Protein AF-A0A7S2YTK6-F1 (afdb_monomer_lite)

Secondary structure (DSSP, 8-state):
-PPPSBSTT-TT--HHHHTT-EEEE----STT--SB-HHIIIII-SEEEES-HHHHHHHSTTTTS-TTSPPEEHHHHHH-GGGS--STT----EEEE----HHHHHHHHHHHHHT-

InterPro domains:
  IPR003462 Ornithine cyclodeaminase/mu-crystallin [PF02423] (22-115)
  IPR036291 NAD(P)-binding domain superfamily [SSF51735] (21-114)

Sequence (116 aa):
AREPILGTTVAGIPKEDIQTRLITCIGADAPGKQELHESLVLEHANLLVADSLEQTRHRGEFQKVPTTNRIVPLGQSIEDTSLHRSGMNDQRLIIVDSSGVSLQDCAIAQMVLDSL

Radius of gyration: 15.43 Å; chains: 1; bounding box: 38×33×42 Å

Structure (mmCIF, N/CA/C/O backbone):
data_AF-A0A7S2YTK6-F1
#
_entry.id   AF-A0A7S2YTK6-F1
#
loop_
_atom_site.group_PDB
_atom_site.id
_atom_site.type_symbol
_atom_site.label_atom_id
_atom_site.label_alt_id
_atom_site.label_comp_id
_atom_site.label_asym_id
_atom_site.label_entity_id
_atom_site.label_seq_id
_atom_site.pdbx_PDB_ins_code
_atom_site.Cartn_x
_atom_site.Cartn_y
_atom_site.Cartn_z
_atom_site.occupancy
_atom_site.B_iso_or_equiv
_atom_site.auth_seq_id
_atom_site.auth_comp_id
_atom_site.auth_asym_id
_atom_site.auth_atom_id
_atom_site.pdbx_PDB_model_num
ATOM 1 N N . ALA A 1 1 ? 3.630 19.100 -13.458 1.00 54.06 1 ALA A N 1
ATOM 2 C CA . ALA A 1 1 ? 3.684 18.114 -12.361 1.00 54.06 1 ALA A CA 1
ATOM 3 C C . ALA A 1 1 ? 4.980 18.338 -11.591 1.00 54.06 1 ALA A C 1
ATOM 5 O O . ALA A 1 1 ? 5.909 18.878 -12.180 1.00 54.06 1 ALA A O 1
ATOM 6 N N . ARG A 1 2 ? 5.037 18.020 -10.292 1.00 59.84 2 ARG A N 1
ATOM 7 C CA . ARG A 1 2 ? 6.335 17.922 -9.604 1.00 59.84 2 ARG A CA 1
ATOM 8 C C . ARG A 1 2 ? 7.031 16.670 -10.144 1.00 59.84 2 ARG A C 1
ATOM 10 O O . ARG A 1 2 ? 6.348 15.674 -10.362 1.00 59.84 2 ARG A O 1
ATOM 17 N N . GLU A 1 3 ? 8.326 16.762 -10.421 1.00 64.69 3 GLU A N 1
ATOM 18 C CA . GLU A 1 3 ? 9.124 15.600 -10.822 1.00 64.69 3 GLU A CA 1
ATOM 19 C C . GLU A 1 3 ? 9.136 14.563 -9.685 1.00 64.69 3 GLU A C 1
ATOM 21 O O . GLU A 1 3 ? 9.139 14.972 -8.514 1.00 64.69 3 GLU A O 1
ATOM 26 N N . PRO A 1 4 ? 9.147 13.252 -9.993 1.00 67.69 4 PRO A N 1
ATOM 27 C CA . PRO A 1 4 ? 9.294 12.213 -8.984 1.00 67.69 4 PRO A CA 1
ATOM 28 C C . PRO A 1 4 ? 10.542 12.441 -8.128 1.00 67.69 4 PRO A C 1
ATOM 30 O O . PRO A 1 4 ? 11.624 12.739 -8.637 1.00 67.69 4 PRO A O 1
ATOM 33 N N . ILE A 1 5 ? 10.387 12.294 -6.816 1.00 71.50 5 ILE A N 1
ATOM 34 C CA . ILE A 1 5 ? 11.459 12.500 -5.837 1.00 71.50 5 ILE A CA 1
ATOM 35 C C . ILE A 1 5 ? 12.284 11.222 -5.682 1.00 71.50 5 ILE A C 1
ATOM 37 O O . ILE A 1 5 ? 13.467 11.314 -5.380 1.00 71.50 5 ILE A O 1
ATOM 41 N N . LEU A 1 6 ? 11.684 10.044 -5.899 1.00 70.56 6 LEU A N 1
ATOM 42 C CA . LEU A 1 6 ? 12.336 8.732 -5.830 1.00 70.56 6 LEU A CA 1
ATOM 43 C C . LEU A 1 6 ? 12.273 7.998 -7.192 1.00 70.56 6 LEU A C 1
ATOM 45 O O . LEU A 1 6 ? 11.394 8.258 -7.993 1.00 70.56 6 LEU A O 1
ATOM 49 N N . GLY A 1 7 ? 13.196 7.082 -7.490 1.00 63.81 7 GLY A N 1
ATOM 50 C CA . GLY A 1 7 ? 13.528 6.564 -8.823 1.00 63.81 7 GLY A CA 1
ATOM 51 C C . GLY A 1 7 ? 14.825 5.748 -8.815 1.00 63.81 7 GLY A C 1
ATOM 52 O O . GLY A 1 7 ? 15.519 5.705 -7.802 1.00 63.81 7 GLY A O 1
ATOM 53 N N . THR A 1 8 ? 15.163 5.080 -9.924 1.00 52.22 8 THR A N 1
ATOM 54 C CA . THR A 1 8 ? 16.262 4.082 -9.991 1.00 52.22 8 THR A CA 1
ATOM 55 C C . THR A 1 8 ? 17.665 4.642 -9.757 1.00 52.22 8 THR A C 1
ATOM 57 O O . THR A 1 8 ? 18.596 3.879 -9.517 1.00 52.22 8 THR A O 1
ATOM 60 N N . THR A 1 9 ? 17.818 5.961 -9.844 1.00 50.97 9 THR A N 1
ATOM 61 C CA . THR A 1 9 ? 19.077 6.695 -9.649 1.00 50.97 9 THR A CA 1
ATOM 62 C C . THR A 1 9 ? 18.848 8.027 -8.941 1.00 50.97 9 THR A C 1
ATOM 64 O O . THR A 1 9 ? 19.568 8.991 -9.198 1.00 50.97 9 THR A O 1
ATOM 67 N N . VAL A 1 10 ? 17.831 8.146 -8.082 1.00 50.34 10 VAL A N 1
ATOM 68 C CA . VAL A 1 10 ? 17.662 9.399 -7.325 1.00 50.34 10 VAL A CA 1
ATOM 69 C C . VAL A 1 10 ? 18.923 9.658 -6.554 1.00 50.34 10 VAL A C 1
ATOM 71 O O . VAL A 1 10 ? 19.415 8.755 -5.880 1.00 50.34 10 VAL A O 1
ATOM 74 N N . ALA A 1 11 ? 19.406 10.890 -6.684 1.00 46.50 11 ALA A N 1
ATOM 75 C CA . ALA A 1 11 ? 20.507 11.480 -5.951 1.00 46.50 11 ALA A CA 1
ATOM 76 C C . ALA A 1 11 ? 20.734 10.814 -4.576 1.00 46.50 11 ALA A C 1
ATOM 78 O O . ALA A 1 11 ? 20.170 11.232 -3.569 1.00 46.50 11 ALA A O 1
ATOM 79 N N . GLY A 1 12 ? 21.564 9.764 -4.554 1.00 49.28 12 GLY A N 1
ATOM 80 C CA . GLY A 1 12 ? 22.128 9.179 -3.340 1.00 49.28 12 GLY A CA 1
ATOM 81 C C . GLY A 1 12 ? 21.658 7.794 -2.878 1.00 49.28 12 GLY A C 1
ATOM 82 O O . GLY A 1 12 ? 22.263 7.321 -1.923 1.00 49.28 12 GLY A O 1
ATOM 83 N N . ILE A 1 13 ? 20.668 7.117 -3.485 1.00 53.91 13 ILE A N 1
ATOM 84 C CA . ILE A 1 13 ? 20.292 5.750 -3.045 1.00 53.91 13 ILE A CA 1
ATOM 85 C C . ILE A 1 13 ? 20.588 4.717 -4.150 1.00 53.91 13 ILE A C 1
ATOM 87 O O . ILE A 1 13 ? 19.871 4.674 -5.152 1.00 53.91 13 ILE A O 1
ATOM 91 N N . PRO A 1 14 ? 21.630 3.881 -3.984 1.00 57.66 14 PRO A N 1
ATOM 92 C CA . PRO A 1 14 ? 21.932 2.752 -4.860 1.00 57.66 14 PRO A CA 1
ATOM 93 C C . PRO A 1 14 ? 20.729 1.822 -5.088 1.00 57.66 14 PRO A C 1
ATOM 95 O O . PRO A 1 14 ? 19.918 1.594 -4.194 1.00 57.66 14 PRO A O 1
ATOM 98 N N . LYS A 1 15 ? 20.632 1.212 -6.276 1.00 56.97 15 LYS A N 1
ATOM 99 C CA . LYS A 1 15 ? 19.575 0.238 -6.625 1.00 56.97 15 LYS A CA 1
ATOM 100 C C . LYS A 1 15 ? 19.494 -0.935 -5.634 1.00 56.97 15 LYS A C 1
ATOM 102 O O . LYS A 1 15 ? 18.404 -1.396 -5.305 1.00 56.97 15 LYS A O 1
ATOM 107 N N . GLU A 1 16 ? 20.651 -1.382 -5.163 1.00 61.09 16 GLU A N 1
ATOM 108 C CA . GLU A 1 16 ? 20.834 -2.406 -4.128 1.00 61.09 16 GLU A CA 1
ATOM 109 C C . GLU A 1 16 ? 20.306 -1.984 -2.748 1.00 61.09 16 GLU A C 1
ATOM 111 O O . GLU A 1 16 ? 19.808 -2.828 -2.013 1.00 61.09 16 GLU A O 1
ATOM 116 N N . ASP A 1 17 ? 20.288 -0.682 -2.445 1.00 64.31 17 ASP A N 1
ATOM 117 C CA . ASP A 1 17 ? 19.763 -0.141 -1.186 1.00 64.31 17 ASP A CA 1
ATOM 118 C C . ASP A 1 17 ? 18.238 0.050 -1.197 1.00 64.31 17 ASP A C 1
ATOM 120 O O . ASP A 1 17 ? 17.627 0.203 -0.137 1.00 64.31 17 ASP A O 1
ATOM 124 N N . ILE A 1 18 ? 17.603 0.083 -2.375 1.00 68.12 18 ILE A N 1
ATOM 125 C CA . ILE A 1 18 ? 16.136 0.175 -2.511 1.00 68.12 18 ILE A CA 1
ATOM 126 C C . ILE A 1 18 ? 15.490 -1.203 -2.332 1.00 68.12 18 ILE A C 1
ATOM 128 O O . ILE A 1 18 ? 14.394 -1.317 -1.775 1.00 68.12 18 ILE A O 1
ATOM 132 N N . GLN A 1 19 ? 16.168 -2.259 -2.778 1.00 67.31 19 GLN A N 1
ATOM 133 C CA . GLN A 1 19 ? 15.753 -3.631 -2.501 1.00 67.31 19 GLN A CA 1
ATOM 134 C C . GLN A 1 19 ? 15.819 -3.862 -0.982 1.00 67.31 19 GLN A C 1
ATOM 136 O O . GLN A 1 19 ? 16.710 -3.334 -0.330 1.00 67.31 19 GLN A O 1
ATOM 141 N N . THR A 1 20 ? 14.844 -4.585 -0.412 1.00 78.50 20 THR A N 1
ATOM 142 C CA . THR A 1 20 ? 14.503 -4.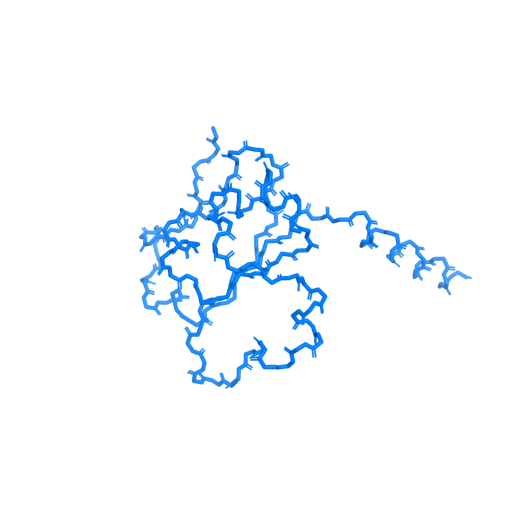705 1.037 1.00 78.50 20 THR A CA 1
ATOM 143 C C . THR A 1 20 ? 13.609 -3.631 1.657 1.00 78.50 20 THR A C 1
ATOM 145 O O . THR A 1 20 ? 13.172 -3.809 2.797 1.00 78.50 20 THR A O 1
ATOM 148 N N . ARG A 1 21 ? 13.284 -2.532 0.968 1.00 86.00 21 ARG A N 1
ATOM 149 C CA . ARG A 1 21 ? 12.564 -1.423 1.619 1.00 86.00 21 ARG A CA 1
ATOM 150 C C . ARG A 1 21 ? 11.045 -1.562 1.606 1.00 86.00 21 ARG A C 1
ATOM 152 O O . ARG A 1 21 ? 10.447 -2.217 0.754 1.00 86.00 21 ARG A O 1
ATOM 159 N N . LEU A 1 22 ? 10.432 -0.909 2.588 1.00 91.81 22 LEU A N 1
ATOM 160 C CA . LEU A 1 22 ? 9.031 -0.507 2.571 1.00 91.81 22 LEU A CA 1
ATOM 161 C C . LEU A 1 22 ? 9.000 0.992 2.267 1.00 91.81 22 LEU A C 1
ATOM 163 O O . LEU A 1 22 ? 9.619 1.770 2.992 1.00 91.81 22 LEU A O 1
ATOM 167 N N . ILE A 1 23 ? 8.310 1.380 1.202 1.00 92.19 23 ILE A N 1
ATOM 168 C CA . ILE A 1 23 ? 8.099 2.780 0.836 1.00 92.19 23 ILE A CA 1
ATOM 169 C C . ILE A 1 23 ? 6.612 3.069 0.988 1.00 92.19 23 ILE A C 1
ATOM 171 O O . ILE A 1 23 ? 5.798 2.427 0.330 1.00 92.19 23 ILE A O 1
ATOM 175 N N . THR A 1 24 ? 6.270 4.028 1.845 1.00 94.31 24 THR A N 1
ATOM 176 C CA . THR A 1 24 ? 4.897 4.515 1.994 1.00 94.31 24 THR A CA 1
ATOM 177 C C . THR A 1 24 ? 4.776 5.872 1.318 1.00 94.31 24 THR A C 1
ATOM 179 O O . THR A 1 24 ? 5.395 6.841 1.758 1.00 94.31 24 THR A O 1
ATOM 182 N N . CYS A 1 25 ? 3.988 5.921 0.254 1.00 93.56 25 CYS A N 1
ATOM 183 C CA . CYS A 1 25 ? 3.644 7.118 -0.497 1.00 93.56 25 CYS A CA 1
ATOM 184 C C . CYS A 1 25 ? 2.386 7.740 0.107 1.00 93.56 25 CYS A C 1
ATOM 186 O O . CYS A 1 25 ? 1.401 7.046 0.359 1.00 93.56 25 CYS A O 1
ATOM 188 N N . ILE A 1 26 ? 2.448 9.041 0.371 1.00 91.31 26 ILE A N 1
ATOM 189 C CA . ILE A 1 26 ? 1.397 9.806 1.067 1.00 91.31 26 ILE A CA 1
ATOM 190 C C . ILE A 1 26 ? 0.973 11.016 0.227 1.00 91.31 26 ILE A C 1
ATOM 192 O O . ILE A 1 26 ? -0.128 11.539 0.377 1.00 91.31 26 ILE A O 1
ATOM 196 N N . GLY A 1 27 ? 1.856 11.511 -0.644 1.00 84.19 27 GLY A N 1
ATOM 197 C CA . GLY A 1 27 ? 1.678 12.793 -1.315 1.00 84.19 27 GLY A CA 1
ATOM 198 C C . GLY A 1 27 ? 0.935 12.734 -2.648 1.00 84.19 27 GLY A C 1
ATOM 199 O O . GLY A 1 27 ? 0.613 13.801 -3.184 1.00 84.19 27 GLY A O 1
ATOM 200 N N . ALA A 1 28 ? 0.688 11.550 -3.212 1.00 82.00 28 ALA A N 1
ATOM 201 C CA . ALA A 1 28 ? -0.022 11.393 -4.481 1.00 82.00 28 ALA A CA 1
ATOM 202 C C . ALA A 1 28 ? -1.546 11.522 -4.278 1.00 82.00 28 ALA A C 1
ATOM 204 O O . ALA A 1 28 ? -2.217 10.610 -3.807 1.00 82.00 28 ALA A O 1
ATOM 205 N N . ASP A 1 29 ? -2.090 12.692 -4.620 1.00 81.06 29 ASP A N 1
ATOM 206 C CA . ASP A 1 29 ? -3.486 13.081 -4.359 1.00 81.06 29 ASP A CA 1
ATOM 207 C C . ASP A 1 29 ? -4.222 13.617 -5.604 1.00 81.06 29 ASP A C 1
ATOM 209 O O . ASP A 1 29 ? -5.399 13.987 -5.535 1.00 81.06 29 ASP A O 1
ATOM 213 N N . ALA A 1 30 ? -3.544 13.680 -6.751 1.00 84.62 30 ALA A N 1
ATOM 214 C CA . ALA A 1 30 ? -4.047 14.304 -7.968 1.00 84.62 30 ALA A CA 1
ATOM 215 C C . ALA A 1 30 ? -3.572 13.551 -9.222 1.00 84.62 30 ALA A C 1
ATOM 217 O O . ALA A 1 30 ? -2.425 13.101 -9.264 1.00 84.62 30 ALA A O 1
ATOM 218 N N . PRO A 1 31 ? -4.401 13.471 -10.282 1.00 88.06 31 PRO A N 1
ATOM 219 C CA . PRO A 1 31 ? -4.008 12.828 -11.531 1.00 88.06 31 PRO A CA 1
ATOM 220 C C . PRO A 1 31 ? -2.681 13.370 -12.074 1.00 88.06 31 PRO A C 1
ATOM 222 O O . PRO A 1 31 ? -2.487 14.582 -12.203 1.00 88.06 31 PRO A O 1
ATOM 225 N N . GLY A 1 32 ? -1.759 12.466 -12.398 1.00 85.81 32 GLY A N 1
ATOM 226 C CA . GLY A 1 32 ? -0.438 12.804 -12.932 1.00 85.81 32 GLY A CA 1
ATOM 227 C C . GLY A 1 32 ? 0.581 13.300 -11.899 1.00 85.81 32 GLY A C 1
ATOM 228 O O . GLY A 1 32 ? 1.715 13.592 -12.279 1.00 85.81 32 GLY A O 1
ATOM 229 N N . LYS A 1 33 ? 0.224 13.397 -10.612 1.00 87.38 33 LYS A N 1
ATOM 230 C CA . LYS A 1 33 ? 1.166 13.697 -9.524 1.00 87.38 33 LYS A CA 1
ATOM 231 C C . LYS A 1 33 ? 1.693 12.387 -8.936 1.00 87.38 33 LYS A C 1
ATOM 233 O O . LYS A 1 33 ? 0.903 11.566 -8.493 1.00 87.38 33 LYS A O 1
ATOM 238 N N . GLN A 1 34 ? 3.012 12.211 -8.958 1.00 88.25 34 GLN A N 1
ATOM 239 C CA . GLN A 1 34 ? 3.705 11.016 -8.467 1.00 88.25 34 GLN A CA 1
ATOM 240 C C . GLN A 1 34 ? 4.961 11.429 -7.693 1.00 88.25 34 GLN A C 1
ATOM 242 O O . GLN A 1 34 ? 5.638 12.389 -8.063 1.00 88.25 34 GLN A O 1
ATOM 247 N N . GLU A 1 35 ? 5.244 10.727 -6.606 1.00 88.50 35 GLU A N 1
ATOM 248 C CA . GLU A 1 35 ? 6.444 10.822 -5.773 1.00 88.50 35 GLU A CA 1
ATOM 249 C C . GLU A 1 35 ? 7.521 9.835 -6.246 1.00 88.50 35 GLU A C 1
ATOM 251 O O . GLU A 1 35 ? 8.715 10.135 -6.145 1.00 88.50 35 GLU A O 1
ATOM 256 N N . LEU A 1 36 ? 7.114 8.682 -6.785 1.00 88.62 36 LEU A N 1
ATOM 257 C CA . LEU A 1 36 ? 7.986 7.630 -7.295 1.00 88.62 36 LEU A CA 1
ATOM 258 C C . LEU A 1 36 ? 8.054 7.628 -8.823 1.00 88.62 36 LEU A C 1
ATOM 260 O O . LEU A 1 36 ? 7.070 7.818 -9.535 1.00 88.62 36 LEU A O 1
ATOM 264 N N . HIS A 1 37 ? 9.243 7.344 -9.338 1.00 87.75 37 HIS A N 1
ATOM 265 C CA . HIS A 1 37 ? 9.460 7.075 -10.745 1.00 87.75 37 HIS A CA 1
ATOM 266 C C . HIS A 1 37 ? 8.765 5.768 -11.121 1.00 87.75 37 HIS A C 1
ATOM 268 O O . HIS A 1 37 ? 8.851 4.772 -10.399 1.00 87.75 37 HIS A O 1
ATOM 274 N N . GLU A 1 38 ? 8.140 5.750 -12.293 1.00 86.88 38 GLU A N 1
ATOM 275 C CA . GLU A 1 38 ? 7.301 4.639 -12.746 1.00 86.88 38 GLU A CA 1
ATOM 276 C C . GLU A 1 38 ? 8.030 3.296 -12.747 1.00 86.88 38 GLU A C 1
ATOM 278 O O . GLU A 1 38 ? 7.452 2.294 -12.340 1.00 86.88 38 GLU A O 1
ATOM 283 N N . SER A 1 39 ? 9.312 3.263 -13.124 1.00 86.06 39 SER A N 1
ATOM 284 C CA . SER A 1 39 ? 10.096 2.019 -13.132 1.00 86.06 39 SER A CA 1
ATOM 285 C C . SER A 1 39 ? 10.225 1.371 -11.748 1.00 86.06 39 SER A C 1
ATOM 287 O O . SER A 1 39 ? 10.269 0.147 -11.654 1.00 86.06 39 SER A O 1
ATOM 289 N N . LEU A 1 40 ? 10.213 2.143 -10.651 1.00 86.81 40 L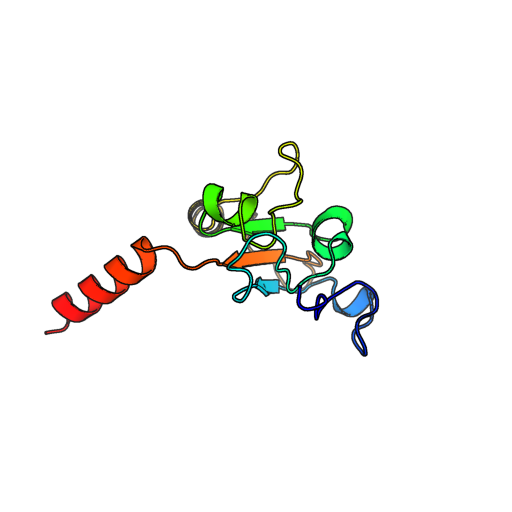EU A N 1
ATOM 290 C CA . LEU A 1 40 ? 10.195 1.551 -9.308 1.00 86.81 40 LEU A CA 1
ATOM 291 C C . LEU A 1 40 ? 8.909 0.760 -9.070 1.00 86.81 40 LEU A C 1
ATOM 293 O O . LEU A 1 40 ? 8.957 -0.346 -8.537 1.00 86.81 40 LEU A O 1
ATOM 297 N N . VAL A 1 41 ? 7.776 1.315 -9.492 1.00 90.88 41 VAL A N 1
ATOM 298 C CA . VAL A 1 41 ? 6.450 0.723 -9.298 1.00 90.88 41 VAL A CA 1
ATOM 299 C C . VAL A 1 41 ? 6.207 -0.430 -10.273 1.00 90.88 41 VAL A C 1
ATOM 301 O O . VAL A 1 41 ? 5.693 -1.473 -9.880 1.00 90.88 41 VAL A O 1
ATOM 304 N N . LEU A 1 42 ? 6.572 -0.250 -11.543 1.00 90.69 42 LEU A N 1
ATOM 305 C CA . LEU A 1 42 ? 6.232 -1.168 -12.630 1.00 90.69 42 LEU A CA 1
ATOM 306 C C . LEU A 1 42 ? 7.235 -2.314 -12.798 1.00 90.69 42 LEU A C 1
ATOM 308 O O . LEU A 1 42 ? 6.833 -3.402 -13.205 1.00 90.69 42 LEU A O 1
ATOM 312 N N . GLU A 1 43 ? 8.517 -2.087 -12.501 1.00 88.12 43 GLU A N 1
ATOM 313 C CA . GLU A 1 43 ? 9.591 -3.041 -12.819 1.00 88.12 43 GLU A CA 1
ATOM 314 C C . GLU A 1 43 ? 10.294 -3.616 -11.585 1.00 88.12 43 GLU A C 1
ATOM 316 O O . GLU A 1 43 ? 10.924 -4.672 -11.672 1.00 88.12 43 GLU A O 1
ATOM 321 N N . HIS A 1 44 ? 10.242 -2.930 -10.439 1.00 87.75 44 HIS A N 1
ATOM 322 C CA . HIS A 1 44 ? 11.050 -3.296 -9.269 1.00 87.75 44 HIS A CA 1
ATOM 323 C C . HIS A 1 44 ? 10.239 -3.686 -8.037 1.00 87.75 44 HIS A C 1
ATOM 325 O O . HIS A 1 44 ? 10.735 -4.455 -7.213 1.00 87.75 44 HIS A O 1
ATOM 331 N N . ALA A 1 45 ? 9.017 -3.180 -7.893 1.00 91.88 45 ALA A N 1
ATOM 332 C CA . ALA A 1 45 ? 8.177 -3.503 -6.755 1.00 91.88 45 ALA A CA 1
ATOM 333 C C . ALA A 1 45 ? 7.774 -4.981 -6.762 1.00 91.88 45 ALA A C 1
ATOM 335 O O . ALA A 1 45 ? 7.286 -5.516 -7.757 1.00 91.88 45 ALA A O 1
ATOM 336 N N . ASN A 1 46 ? 7.943 -5.638 -5.619 1.00 94.06 46 ASN A N 1
ATOM 337 C CA . ASN A 1 46 ? 7.511 -7.020 -5.427 1.00 94.06 46 ASN A CA 1
ATOM 338 C C . ASN A 1 46 ? 6.079 -7.100 -4.895 1.00 94.06 46 ASN A C 1
ATOM 340 O O . ASN A 1 46 ? 5.404 -8.108 -5.094 1.00 94.06 46 ASN A O 1
ATOM 344 N N . LEU A 1 47 ? 5.629 -6.060 -4.192 1.00 95.50 47 LEU A N 1
ATOM 345 C CA . LEU A 1 47 ? 4.287 -5.968 -3.640 1.00 95.50 47 LEU A CA 1
ATOM 346 C C . LEU A 1 47 ? 3.809 -4.517 -3.696 1.00 95.50 47 LEU A C 1
ATOM 348 O O . LEU A 1 47 ? 4.486 -3.616 -3.201 1.00 95.50 47 LEU A O 1
ATOM 352 N N . LEU A 1 48 ? 2.630 -4.329 -4.283 1.00 97.56 48 LEU A N 1
ATOM 353 C CA . LEU A 1 48 ? 1.915 -3.059 -4.340 1.00 97.56 48 LEU A CA 1
ATOM 354 C C . LEU A 1 48 ? 0.700 -3.148 -3.421 1.00 97.56 48 LEU A C 1
ATOM 356 O O . LEU A 1 48 ? -0.117 -4.062 -3.577 1.00 97.56 48 LEU A O 1
ATOM 360 N N . VAL A 1 49 ? 0.576 -2.216 -2.481 1.00 97.62 49 VAL A N 1
ATOM 361 C CA . VAL A 1 49 ? -0.537 -2.154 -1.526 1.00 97.62 49 VAL A CA 1
ATOM 362 C C . VAL A 1 49 ? -1.189 -0.783 -1.594 1.00 97.62 49 VAL A C 1
ATOM 364 O O . VAL A 1 49 ? -0.474 0.209 -1.612 1.00 97.62 49 VAL A O 1
ATOM 367 N N . ALA A 1 50 ? -2.518 -0.708 -1.614 1.00 97.06 50 ALA A N 1
ATOM 368 C CA . ALA A 1 50 ? -3.231 0.569 -1.584 1.00 97.06 50 ALA A CA 1
ATOM 369 C C . ALA A 1 50 ? -4.381 0.569 -0.575 1.00 97.06 50 ALA A C 1
ATOM 371 O O . ALA A 1 50 ? -5.053 -0.451 -0.395 1.00 97.06 50 ALA A O 1
ATOM 372 N N . ASP A 1 51 ? -4.640 1.715 0.052 1.00 95.06 51 ASP A N 1
ATOM 373 C CA . ASP A 1 51 ? -5.811 1.912 0.917 1.00 95.06 51 ASP A CA 1
ATOM 374 C C . ASP A 1 51 ? -7.130 1.960 0.121 1.00 95.06 51 ASP A C 1
ATOM 376 O O . ASP A 1 51 ? -8.138 1.413 0.570 1.00 95.06 51 ASP A O 1
ATOM 380 N N . SER A 1 52 ? -7.111 2.518 -1.093 1.00 94.31 52 SER A N 1
ATOM 381 C CA . SER A 1 52 ? -8.233 2.525 -2.035 1.00 94.31 52 SER A CA 1
ATOM 382 C C . SER A 1 52 ? -7.792 2.179 -3.456 1.00 94.31 52 SER A C 1
ATOM 384 O O . SER A 1 52 ? -7.076 2.935 -4.111 1.00 94.31 52 SER A O 1
ATOM 386 N N . LEU A 1 53 ? -8.287 1.048 -3.977 1.00 94.75 53 LEU A N 1
ATOM 387 C CA . LEU A 1 53 ? -8.006 0.601 -5.349 1.00 94.75 53 LEU A CA 1
ATOM 388 C C . LEU A 1 53 ? -8.557 1.548 -6.422 1.00 94.75 53 LEU A C 1
ATOM 390 O O . LEU A 1 53 ? -8.010 1.621 -7.522 1.00 94.75 53 LEU A O 1
ATOM 394 N N . GLU A 1 54 ? -9.662 2.226 -6.128 1.00 93.06 54 GLU A N 1
ATOM 395 C CA . GLU A 1 54 ? -10.251 3.203 -7.038 1.00 93.06 54 GLU A CA 1
ATOM 396 C C . GLU A 1 54 ? -9.393 4.471 -7.063 1.00 93.06 54 GLU A C 1
ATOM 398 O O . GLU A 1 54 ? -8.935 4.891 -8.126 1.00 93.06 54 GLU A O 1
ATOM 403 N N . GLN A 1 55 ? -9.096 5.052 -5.897 1.00 92.94 55 GLN A N 1
ATOM 404 C CA . GLN A 1 55 ? -8.344 6.306 -5.830 1.00 92.94 55 GLN A CA 1
ATOM 405 C C . GLN A 1 55 ? -6.913 6.146 -6.339 1.00 92.94 55 GLN A C 1
ATOM 407 O O . GLN A 1 55 ? -6.482 6.969 -7.149 1.00 92.94 55 GLN A O 1
ATOM 412 N N . THR A 1 56 ? -6.217 5.069 -5.958 1.00 95.00 56 THR A N 1
ATOM 413 C CA . THR A 1 56 ? -4.840 4.825 -6.411 1.00 95.00 56 THR A CA 1
ATOM 414 C C . THR A 1 56 ? -4.742 4.767 -7.938 1.00 95.00 56 THR A C 1
ATOM 416 O O . THR A 1 56 ? -3.844 5.360 -8.529 1.00 95.00 56 THR A O 1
ATOM 419 N N . ARG A 1 57 ? -5.733 4.158 -8.609 1.00 94.56 57 ARG A N 1
ATOM 420 C CA . ARG A 1 57 ? -5.781 4.059 -10.076 1.00 94.56 57 ARG A CA 1
ATOM 421 C C . ARG A 1 57 ? -6.145 5.367 -10.772 1.00 94.56 57 ARG A C 1
ATOM 423 O O . ARG A 1 57 ? -5.817 5.536 -11.942 1.00 94.56 57 ARG A O 1
ATOM 430 N N . HIS A 1 58 ? -6.830 6.277 -10.088 1.00 92.31 58 HIS A N 1
ATOM 431 C CA . HIS A 1 58 ? -7.239 7.554 -10.672 1.00 92.31 58 HIS A CA 1
ATOM 432 C C . HIS A 1 58 ? -6.256 8.694 -10.405 1.00 92.31 58 HIS A C 1
ATOM 434 O O . HIS A 1 58 ? -6.127 9.584 -11.247 1.00 92.31 58 HIS A O 1
ATOM 440 N N . ARG A 1 59 ? -5.631 8.720 -9.225 1.00 90.44 59 ARG A N 1
ATOM 441 C CA . ARG A 1 59 ? -4.873 9.886 -8.743 1.00 90.44 59 ARG A CA 1
ATOM 442 C C . ARG A 1 59 ? -3.738 9.576 -7.760 1.00 90.44 59 ARG A C 1
ATOM 444 O O . ARG A 1 59 ? -3.145 10.522 -7.252 1.00 90.44 59 ARG A O 1
ATOM 451 N N . GLY A 1 60 ? -3.498 8.303 -7.451 1.00 92.44 60 GLY A N 1
ATOM 452 C CA . GLY A 1 60 ? -2.418 7.884 -6.559 1.00 92.44 60 GLY A CA 1
ATOM 453 C C . GLY A 1 60 ? -1.207 7.378 -7.333 1.00 92.44 60 GLY A C 1
ATOM 454 O O . GLY A 1 60 ? -1.072 7.598 -8.543 1.00 92.44 60 GLY A O 1
ATOM 455 N N . GLU A 1 61 ? -0.332 6.656 -6.645 1.00 94.31 61 GLU A N 1
ATOM 456 C CA . GLU A 1 61 ? 0.903 6.165 -7.249 1.00 94.31 61 GLU A CA 1
ATOM 457 C C . GLU A 1 61 ? 0.726 5.054 -8.263 1.00 94.31 61 GLU A C 1
ATOM 459 O O . GLU A 1 61 ? 1.557 4.878 -9.159 1.00 94.31 61 GLU A O 1
ATOM 464 N N . PHE A 1 62 ? -0.375 4.316 -8.170 1.00 95.25 62 PHE A N 1
ATOM 465 C CA . PHE A 1 62 ? -0.636 3.207 -9.076 1.00 95.25 62 PHE A CA 1
ATOM 466 C C . PHE A 1 62 ? -1.520 3.595 -10.261 1.00 95.25 62 PHE A C 1
ATOM 468 O O . PHE A 1 62 ? -2.002 2.723 -10.982 1.00 95.25 62 PHE A O 1
ATOM 475 N N . GLN A 1 63 ? -1.678 4.892 -10.538 1.00 93.62 63 GLN A N 1
ATOM 476 C CA . GLN A 1 63 ? -2.487 5.393 -11.656 1.00 93.62 63 GLN A CA 1
ATOM 477 C C . GLN A 1 63 ? -1.996 4.939 -13.044 1.00 93.62 63 GLN A C 1
ATOM 479 O O . GLN A 1 63 ? -2.756 4.952 -14.008 1.00 93.62 63 GLN A O 1
ATOM 484 N N . LYS A 1 64 ? -0.727 4.519 -13.153 1.00 93.25 64 LYS A N 1
ATOM 485 C CA . LYS A 1 64 ? -0.125 3.957 -14.379 1.00 93.25 64 LYS A CA 1
ATOM 486 C C . LYS A 1 64 ? 0.063 2.439 -14.326 1.00 93.25 64 LYS A C 1
ATOM 488 O O . LYS A 1 64 ? 0.535 1.851 -15.296 1.00 93.25 64 LYS A O 1
ATOM 493 N N . VAL A 1 65 ? -0.293 1.794 -13.215 1.00 95.12 65 VAL A N 1
ATOM 494 C CA . VAL A 1 65 ? -0.172 0.341 -13.067 1.00 95.12 65 VAL A CA 1
ATOM 495 C C . VAL A 1 65 ? -1.237 -0.335 -13.937 1.00 95.12 65 VAL A C 1
ATOM 497 O O . VAL A 1 65 ? -2.429 -0.062 -13.762 1.00 95.12 65 VAL A O 1
ATOM 500 N N . PRO A 1 66 ? -0.848 -1.228 -14.867 1.00 94.06 66 PRO A N 1
ATOM 501 C CA . PRO A 1 66 ? -1.799 -1.951 -15.701 1.00 94.06 66 PRO A CA 1
ATOM 502 C C . PRO A 1 66 ? -2.812 -2.729 -14.859 1.00 94.06 66 PRO A C 1
ATOM 504 O O . PRO A 1 66 ? -2.475 -3.282 -13.815 1.00 94.06 66 PRO A O 1
ATOM 507 N N . THR A 1 67 ? -4.047 -2.862 -15.339 1.00 90.56 67 THR A N 1
ATOM 508 C CA . THR A 1 67 ? -5.094 -3.635 -14.644 1.00 90.56 67 THR A CA 1
ATOM 509 C C . THR A 1 67 ? -4.762 -5.122 -14.507 1.00 90.56 67 THR A C 1
ATOM 511 O O . THR A 1 67 ? -5.325 -5.794 -13.646 1.00 90.56 67 THR A O 1
ATOM 514 N N . THR A 1 68 ? -3.835 -5.628 -15.323 1.00 90.00 68 THR A N 1
ATOM 515 C CA . THR A 1 68 ? -3.273 -6.980 -15.225 1.00 90.00 68 THR A CA 1
ATOM 516 C C . THR A 1 68 ? -2.370 -7.163 -14.009 1.00 90.00 68 THR A C 1
ATOM 518 O O . THR A 1 68 ? -2.183 -8.289 -13.554 1.00 90.00 68 THR A O 1
ATOM 521 N N . ASN A 1 69 ? -1.805 -6.077 -13.478 1.00 91.12 69 ASN A N 1
ATOM 522 C CA . ASN A 1 69 ? -0.93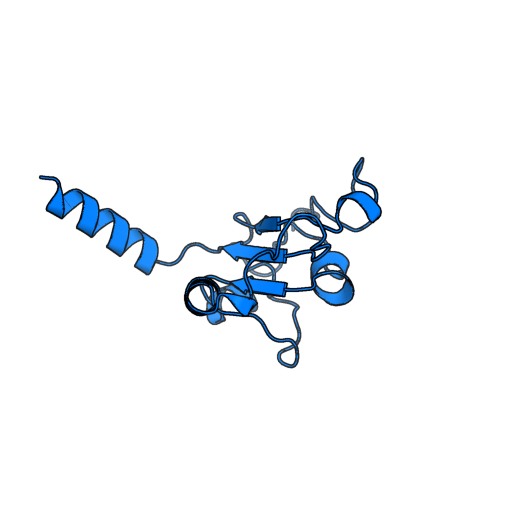2 -6.121 -12.318 1.00 91.12 69 ASN A CA 1
ATOM 523 C C . ASN A 1 69 ? -1.781 -6.061 -11.048 1.00 91.12 69 ASN A C 1
ATOM 525 O O . ASN A 1 69 ? -2.699 -5.248 -10.904 1.00 91.12 69 ASN A O 1
ATOM 529 N N . ARG A 1 70 ? -1.467 -6.948 -10.104 1.00 94.38 70 ARG A N 1
ATOM 530 C CA . ARG A 1 70 ? -2.200 -7.041 -8.847 1.00 94.38 70 ARG A CA 1
ATOM 531 C C . ARG A 1 70 ? -1.754 -5.935 -7.893 1.00 94.38 70 ARG A C 1
ATOM 533 O O . ARG A 1 70 ? -0.594 -5.886 -7.502 1.00 94.38 70 ARG A O 1
ATOM 540 N N . ILE A 1 71 ? -2.713 -5.114 -7.476 1.00 97.56 71 ILE A N 1
ATOM 541 C CA . ILE A 1 71 ? -2.595 -4.205 -6.333 1.00 97.56 71 ILE A CA 1
ATOM 542 C C . ILE A 1 71 ? -3.386 -4.840 -5.192 1.00 97.56 71 ILE A C 1
ATOM 544 O O . ILE A 1 71 ? -4.545 -5.222 -5.381 1.00 97.56 71 ILE A O 1
ATOM 548 N N . VAL A 1 72 ? -2.760 -5.002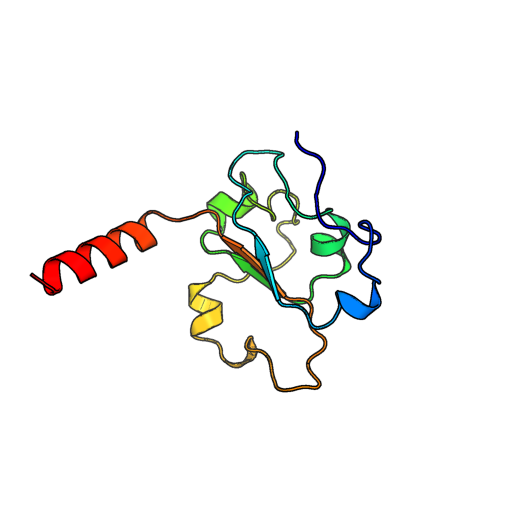 -4.033 1.00 97.94 72 VAL A N 1
ATOM 549 C CA . VAL A 1 72 ? -3.395 -5.603 -2.860 1.00 97.94 72 VAL A CA 1
ATOM 550 C C . VAL A 1 72 ? -4.089 -4.514 -2.033 1.00 97.94 72 VAL A C 1
ATOM 552 O O . VAL A 1 72 ? -3.458 -3.512 -1.705 1.00 97.94 72 VAL A O 1
ATOM 555 N N . PRO A 1 73 ? -5.370 -4.675 -1.660 1.00 96.75 73 PRO A N 1
ATOM 556 C CA . PRO A 1 73 ? -6.010 -3.783 -0.696 1.00 96.75 73 PRO A CA 1
ATOM 557 C C . PRO A 1 73 ? -5.312 -3.823 0.669 1.00 96.75 73 PRO A C 1
ATOM 559 O O . PRO A 1 73 ? -4.984 -4.905 1.160 1.00 96.75 73 PRO A O 1
ATOM 562 N N . LEU A 1 74 ? -5.156 -2.673 1.327 1.00 95.69 74 LEU A N 1
ATOM 563 C CA . LEU A 1 74 ? -4.506 -2.572 2.639 1.00 95.69 74 LEU A CA 1
ATOM 564 C C . LEU A 1 74 ? -5.133 -3.520 3.675 1.00 95.69 74 LEU A C 1
ATOM 566 O O . LEU A 1 74 ? -4.403 -4.229 4.360 1.00 95.69 74 LEU A O 1
ATOM 570 N N . GLY A 1 75 ? -6.467 -3.612 3.726 1.00 94.44 75 GLY A N 1
ATOM 571 C CA . GLY A 1 75 ? -7.170 -4.547 4.615 1.00 94.44 75 GLY A CA 1
ATOM 572 C C . GLY A 1 75 ? -6.764 -6.007 4.390 1.00 94.44 75 GLY A C 1
ATOM 573 O O . GLY A 1 75 ? -6.397 -6.698 5.335 1.00 94.44 75 GLY A O 1
ATOM 574 N N . GLN A 1 76 ? -6.697 -6.443 3.126 1.00 96.94 76 GLN A N 1
ATOM 575 C CA . GLN A 1 76 ? -6.221 -7.787 2.790 1.00 96.94 76 GLN A CA 1
ATOM 576 C C . GLN A 1 76 ? -4.763 -7.993 3.223 1.00 96.94 76 GLN A C 1
ATOM 578 O O . GLN A 1 76 ? -4.418 -9.067 3.705 1.00 96.94 76 GLN A O 1
ATOM 583 N N . SER A 1 77 ? -3.902 -6.981 3.072 1.00 96.06 77 SER A N 1
ATOM 584 C CA . SER A 1 77 ? -2.497 -7.086 3.488 1.00 96.06 77 SER A CA 1
ATOM 585 C C . SER A 1 77 ? -2.314 -7.243 5.000 1.00 96.06 77 SER A C 1
ATOM 587 O O . SER A 1 77 ? -1.316 -7.809 5.434 1.00 96.06 77 SER A O 1
ATOM 589 N N . ILE A 1 78 ? -3.270 -6.769 5.803 1.00 94.81 78 ILE A N 1
ATOM 590 C CA . ILE A 1 78 ? -3.263 -6.922 7.262 1.00 94.81 78 ILE A CA 1
ATOM 591 C C . ILE A 1 78 ? -3.660 -8.352 7.647 1.00 94.81 78 ILE A C 1
ATOM 593 O O . ILE A 1 78 ? -3.015 -8.951 8.505 1.00 94.81 78 ILE A O 1
ATOM 597 N N . GLU A 1 79 ? -4.684 -8.903 6.994 1.00 97.19 79 GLU A N 1
ATOM 598 C CA . GLU A 1 79 ? -5.225 -10.239 7.281 1.00 97.19 79 GLU A CA 1
ATOM 599 C C . GLU A 1 79 ? -4.332 -11.375 6.762 1.00 97.19 79 GLU A C 1
ATOM 601 O O . GLU A 1 79 ? -4.151 -12.392 7.434 1.00 97.19 79 GLU A O 1
ATOM 606 N N . ASP A 1 80 ? -3.765 -11.214 5.566 1.00 96.94 80 ASP A N 1
ATOM 607 C CA . ASP A 1 80 ? -2.948 -12.235 4.916 1.00 96.94 80 ASP A CA 1
ATOM 608 C C . ASP A 1 80 ? -1.483 -12.129 5.361 1.00 96.94 80 ASP A C 1
ATOM 610 O O . ASP A 1 80 ? -0.667 -11.404 4.786 1.00 96.94 80 ASP A O 1
ATOM 614 N N . THR A 1 81 ? -1.136 -12.906 6.385 1.00 95.19 81 THR A N 1
ATOM 615 C CA . THR A 1 81 ? 0.217 -12.945 6.957 1.00 95.19 81 THR A CA 1
ATOM 616 C C . THR A 1 81 ? 1.287 -13.420 5.974 1.00 95.19 81 THR A C 1
ATOM 618 O O . THR A 1 81 ? 2.467 -13.137 6.184 1.00 95.19 81 THR A O 1
ATOM 621 N N . SER A 1 82 ? 0.912 -14.078 4.868 1.00 94.12 82 SER A N 1
ATOM 622 C CA . SER A 1 82 ? 1.863 -14.453 3.813 1.00 94.12 82 SER A CA 1
ATOM 623 C C . SER A 1 82 ? 2.424 -13.237 3.067 1.00 94.12 82 SER A C 1
ATOM 625 O O . SER A 1 82 ? 3.494 -13.313 2.459 1.00 94.12 82 SER A O 1
ATOM 627 N N . LEU A 1 83 ? 1.737 -12.093 3.140 1.00 94.62 83 LEU A N 1
ATOM 628 C CA . LEU A 1 83 ? 2.186 -10.842 2.538 1.00 94.62 83 LEU A CA 1
ATOM 629 C C . LEU A 1 83 ? 3.169 -10.079 3.431 1.00 94.62 83 LEU A C 1
ATOM 631 O O . LEU A 1 83 ? 3.922 -9.249 2.915 1.00 94.62 83 LEU A O 1
ATOM 635 N N . HIS A 1 84 ? 3.214 -10.372 4.734 1.00 94.12 84 HIS A N 1
ATOM 636 C CA . HIS A 1 8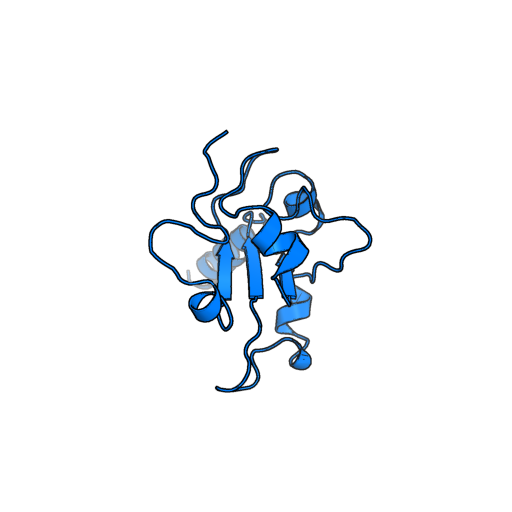4 ? 4.062 -9.677 5.708 1.00 94.12 84 HIS A CA 1
ATOM 637 C C . HIS A 1 84 ? 5.542 -9.969 5.479 1.00 94.12 84 HIS A C 1
ATOM 639 O O . HIS A 1 84 ? 5.907 -10.998 4.909 1.00 94.12 84 HIS A O 1
ATOM 645 N N . ARG A 1 85 ? 6.418 -9.054 5.911 1.00 90.75 85 ARG A N 1
ATOM 646 C CA . ARG A 1 85 ? 7.869 -9.224 5.762 1.00 90.75 85 ARG A CA 1
ATOM 647 C C . ARG A 1 85 ? 8.355 -10.428 6.574 1.00 90.75 85 ARG A C 1
ATOM 649 O O . ARG A 1 85 ? 8.209 -10.448 7.794 1.00 90.75 85 ARG A O 1
ATOM 656 N N . SER A 1 86 ? 8.970 -11.409 5.917 1.00 88.12 86 SER A N 1
ATOM 657 C CA . SER A 1 86 ? 9.314 -12.703 6.525 1.00 88.12 86 SER A CA 1
ATOM 658 C C . SER A 1 86 ? 10.774 -12.767 7.002 1.00 88.12 86 SER A C 1
ATOM 660 O O . SER A 1 86 ? 11.563 -13.596 6.544 1.00 88.12 86 SER A O 1
ATOM 662 N N . GLY A 1 87 ? 11.147 -11.883 7.931 1.00 84.31 87 GLY A N 1
ATOM 663 C CA . GLY A 1 87 ? 12.482 -11.851 8.545 1.00 84.31 87 GLY A CA 1
ATOM 664 C C . GLY A 1 87 ? 13.557 -11.107 7.737 1.00 84.31 87 GLY A C 1
ATOM 665 O O . GLY A 1 87 ? 13.279 -10.466 6.728 1.00 84.31 87 GLY A O 1
ATOM 666 N N . MET A 1 88 ? 14.808 -11.177 8.208 1.00 80.75 88 MET A N 1
ATOM 667 C CA . MET A 1 88 ? 15.931 -10.351 7.719 1.00 80.75 88 MET A CA 1
ATOM 668 C C . MET A 1 88 ? 16.373 -10.652 6.276 1.00 80.75 88 MET A C 1
ATOM 670 O O . MET A 1 88 ? 17.012 -9.815 5.649 1.00 80.75 88 MET A O 1
ATOM 674 N N . ASN A 1 89 ? 16.027 -11.827 5.743 1.00 85.94 89 ASN A N 1
ATOM 675 C CA . ASN A 1 89 ? 16.396 -12.238 4.384 1.00 85.94 89 ASN A CA 1
ATOM 676 C C . ASN A 1 89 ? 15.345 -11.856 3.333 1.00 85.94 89 ASN A C 1
ATOM 678 O O . ASN A 1 89 ? 15.544 -12.117 2.150 1.00 85.94 89 ASN A O 1
ATOM 682 N N . ASP A 1 90 ? 14.224 -11.259 3.739 1.00 89.62 90 ASP A N 1
ATOM 683 C CA . ASP A 1 90 ? 13.200 -10.803 2.808 1.00 89.62 90 ASP A CA 1
ATOM 684 C C . ASP A 1 90 ? 13.677 -9.540 2.077 1.00 89.62 90 ASP A C 1
ATOM 686 O O . ASP A 1 90 ? 13.712 -8.445 2.642 1.00 89.62 90 ASP A O 1
ATOM 690 N N . GLN A 1 91 ? 14.042 -9.707 0.807 1.00 88.81 91 GLN A N 1
ATOM 691 C CA . GLN A 1 91 ? 14.568 -8.647 -0.056 1.00 88.81 91 GLN A CA 1
ATOM 692 C C . GLN A 1 91 ? 13.476 -7.895 -0.831 1.00 88.81 91 GLN A C 1
ATOM 694 O O . GLN A 1 91 ? 13.791 -7.076 -1.697 1.00 88.81 91 GLN A O 1
ATOM 699 N N . ARG A 1 92 ? 12.190 -8.139 -0.539 1.00 92.00 92 ARG A N 1
ATOM 700 C CA . ARG A 1 92 ? 11.095 -7.499 -1.275 1.00 92.00 92 ARG A CA 1
ATOM 701 C C . ARG A 1 92 ? 11.112 -5.982 -1.103 1.00 92.00 92 ARG A C 1
ATOM 703 O O . ARG A 1 92 ? 11.176 -5.487 0.028 1.00 92.00 92 ARG A O 1
ATOM 710 N N . LEU A 1 93 ? 10.981 -5.269 -2.220 1.00 91.19 93 LEU A N 1
ATOM 711 C CA . LEU A 1 93 ? 10.522 -3.887 -2.268 1.00 91.19 93 LEU A CA 1
ATOM 712 C C . LEU A 1 93 ? 8.993 -3.883 -2.174 1.00 91.19 93 LEU A C 1
ATOM 714 O O . LEU A 1 93 ? 8.306 -4.422 -3.046 1.00 91.19 93 LEU A O 1
ATOM 718 N N . ILE A 1 94 ? 8.473 -3.283 -1.110 1.00 94.25 94 ILE A N 1
ATOM 719 C CA . ILE A 1 94 ? 7.038 -3.126 -0.873 1.00 94.25 94 ILE A CA 1
ATOM 720 C C . ILE A 1 94 ? 6.712 -1.645 -1.019 1.00 94.25 94 ILE A C 1
ATOM 722 O O . ILE A 1 94 ? 7.323 -0.816 -0.344 1.00 94.25 94 ILE A O 1
ATOM 726 N N . ILE A 1 95 ? 5.762 -1.318 -1.889 1.00 95.19 95 ILE A N 1
ATOM 727 C CA . ILE A 1 95 ? 5.276 0.049 -2.075 1.00 95.19 95 ILE A CA 1
ATOM 728 C C . ILE A 1 95 ? 3.834 0.103 -1.592 1.00 95.19 95 ILE A C 1
ATOM 730 O O . ILE A 1 95 ? 2.990 -0.674 -2.043 1.00 95.19 95 ILE A O 1
ATOM 734 N N . VAL A 1 96 ? 3.571 1.016 -0.666 1.00 96.56 96 VAL A N 1
ATOM 735 C CA . VAL A 1 96 ? 2.244 1.294 -0.128 1.00 96.56 96 VAL A CA 1
ATOM 736 C C . VAL A 1 96 ? 1.823 2.667 -0.618 1.00 96.56 96 VAL A C 1
ATOM 738 O O . VAL A 1 96 ? 2.488 3.649 -0.309 1.00 96.56 96 VAL A O 1
ATOM 741 N N . ASP A 1 97 ? 0.732 2.732 -1.365 1.00 96.12 97 ASP A N 1
ATOM 742 C CA . ASP A 1 97 ? 0.096 3.980 -1.767 1.00 96.12 97 ASP A CA 1
ATOM 743 C C . ASP A 1 97 ? -1.070 4.288 -0.827 1.00 96.12 97 ASP A C 1
ATOM 745 O O . ASP A 1 97 ? -2.015 3.505 -0.706 1.00 96.12 97 ASP A O 1
ATOM 749 N N . SER A 1 98 ? -0.982 5.407 -0.123 1.00 93.00 98 SER A N 1
ATOM 750 C CA . SER A 1 98 ? -1.986 5.840 0.840 1.00 93.00 98 SER A CA 1
ATOM 751 C C . SER A 1 98 ? -2.487 7.216 0.437 1.00 93.00 98 SER A C 1
ATOM 753 O O . SER A 1 98 ? -1.872 8.230 0.768 1.00 93.00 98 SER A O 1
ATOM 755 N N . SER A 1 99 ? -3.631 7.250 -0.245 1.00 84.94 99 SER A N 1
ATOM 756 C CA . SER A 1 99 ? -4.258 8.502 -0.678 1.00 84.94 99 SER A CA 1
ATOM 757 C C . SER A 1 99 ? -5.096 9.178 0.413 1.00 84.94 99 SER A C 1
ATOM 759 O O . SER A 1 99 ? -5.535 10.311 0.221 1.00 84.94 99 SER A O 1
ATOM 761 N N . GLY A 1 100 ? -5.321 8.499 1.545 1.00 84.56 100 GLY A N 1
ATOM 762 C CA . GLY A 1 100 ? -6.188 8.969 2.621 1.00 84.56 100 GLY A CA 1
ATOM 763 C C . GLY A 1 100 ? -7.656 8.730 2.272 1.00 84.56 100 GLY A C 1
ATOM 764 O O . GLY A 1 100 ? -8.221 9.357 1.374 1.00 84.56 100 GLY A O 1
ATOM 765 N N . VAL A 1 101 ? -8.294 7.805 2.991 1.00 89.25 101 VAL A N 1
ATOM 766 C CA . VAL A 1 101 ? -9.707 7.452 2.784 1.00 89.25 101 VAL A CA 1
ATOM 767 C C . VAL A 1 101 ? -10.557 7.924 3.954 1.00 89.25 101 VAL A C 1
ATOM 769 O O . VAL A 1 101 ? -10.167 7.779 5.109 1.00 89.25 101 VAL A O 1
ATOM 772 N N . SER A 1 102 ? -11.777 8.383 3.670 1.00 91.25 102 SER A N 1
ATOM 773 C CA . SER A 1 102 ? -12.705 8.895 4.692 1.00 91.25 102 SER A CA 1
ATOM 774 C C . SER A 1 102 ? -13.021 7.885 5.800 1.00 91.25 102 SER A C 1
ATOM 776 O O . SER A 1 102 ? -13.374 8.267 6.910 1.00 91.25 102 SER A O 1
ATOM 778 N N . LEU A 1 103 ? -12.889 6.583 5.520 1.00 91.62 103 LEU A N 1
ATOM 779 C CA . LEU A 1 103 ? -13.044 5.534 6.526 1.00 91.62 103 LEU A CA 1
ATOM 780 C C . LEU A 1 103 ? -12.019 5.669 7.666 1.00 91.62 103 LEU A C 1
ATOM 782 O O . LEU A 1 103 ? -12.369 5.421 8.819 1.00 91.62 103 LEU A O 1
ATOM 786 N N . GLN A 1 104 ? -10.782 6.072 7.360 1.00 92.25 104 GLN A N 1
ATOM 787 C CA . GLN A 1 104 ? -9.743 6.302 8.367 1.00 92.25 104 GLN A CA 1
ATOM 788 C C . GLN A 1 104 ? -10.150 7.459 9.289 1.00 92.25 104 GLN A C 1
ATOM 790 O O . GLN A 1 104 ? -10.088 7.311 10.508 1.00 92.25 104 GLN A O 1
ATOM 795 N N . ASP A 1 105 ? -10.671 8.554 8.729 1.00 95.50 105 ASP A N 1
ATOM 796 C CA . ASP A 1 105 ? -11.160 9.701 9.506 1.00 95.50 105 ASP A CA 1
ATOM 797 C C . ASP A 1 105 ? -12.340 9.322 10.409 1.00 95.50 105 ASP A C 1
ATOM 799 O O . ASP A 1 105 ? -12.359 9.671 11.590 1.00 95.50 105 ASP A O 1
ATOM 803 N N . CYS A 1 106 ? -13.311 8.563 9.886 1.00 97.19 106 CYS A N 1
ATOM 804 C CA . CYS A 1 106 ? -14.443 8.069 10.673 1.00 97.19 106 CYS A CA 1
ATOM 805 C C . CYS A 1 106 ? -13.987 7.190 11.844 1.00 97.19 106 CYS A C 1
ATOM 807 O O . CYS A 1 106 ? -14.520 7.322 12.946 1.00 97.19 106 CYS A O 1
ATOM 809 N N . ALA A 1 107 ? -12.997 6.319 11.627 1.00 96.00 107 ALA A N 1
ATOM 810 C CA . ALA A 1 107 ? -12.450 5.473 12.682 1.00 96.00 107 ALA A CA 1
ATOM 811 C C . ALA A 1 107 ? -11.779 6.306 13.787 1.00 96.00 107 ALA A C 1
ATOM 813 O O . ALA A 1 107 ? -12.033 6.066 14.967 1.00 96.00 107 ALA A O 1
ATOM 814 N N . ILE A 1 108 ? -10.977 7.318 13.425 1.00 97.19 108 ILE A N 1
ATOM 815 C CA . ILE A 1 108 ? -10.392 8.246 14.406 1.00 97.19 108 ILE A CA 1
ATOM 816 C C . ILE A 1 108 ? -11.488 9.008 15.163 1.00 97.19 108 ILE A C 1
ATOM 818 O O . ILE A 1 108 ? -11.433 9.087 16.388 1.00 97.19 108 ILE A O 1
ATOM 822 N N . ALA A 1 109 ? -12.499 9.535 14.467 1.00 98.12 109 ALA A N 1
ATOM 823 C CA . ALA A 1 109 ? -13.592 10.280 15.091 1.00 98.12 109 ALA A CA 1
ATOM 824 C C . ALA A 1 109 ? -14.373 9.429 16.107 1.00 98.12 109 ALA A C 1
ATOM 826 O O . ALA A 1 109 ? -14.683 9.914 17.195 1.00 98.12 109 ALA A O 1
ATOM 827 N N . GLN A 1 110 ? -14.637 8.159 15.783 1.00 98.19 110 GLN A N 1
ATOM 828 C CA . GLN A 1 110 ? -15.274 7.219 16.706 1.00 98.19 110 GLN A CA 1
ATOM 829 C C . GLN A 1 110 ? -14.399 6.960 17.937 1.00 98.19 110 GLN A C 1
ATOM 831 O O . GLN A 1 110 ? -14.892 7.054 19.054 1.00 98.19 110 GLN A O 1
ATOM 836 N N . MET A 1 111 ? -13.098 6.710 17.752 1.00 98.19 111 MET A N 1
ATOM 837 C CA . MET A 1 111 ? -12.178 6.494 18.877 1.00 98.19 111 MET A CA 1
ATOM 838 C C . MET A 1 111 ? -12.092 7.709 19.804 1.00 98.19 111 MET A C 1
ATOM 840 O O . MET A 1 111 ? -12.004 7.548 21.018 1.00 98.19 111 MET A O 1
ATOM 844 N N . VAL A 1 112 ? -12.133 8.924 19.249 1.00 98.25 112 VAL A N 1
ATOM 845 C CA . VAL A 1 112 ? -12.194 10.151 20.053 1.00 98.25 112 VAL A CA 1
ATOM 846 C C . VAL A 1 112 ? -13.508 10.215 20.826 1.00 98.25 112 VAL A C 1
ATOM 848 O O . VAL A 1 112 ? -13.469 10.462 22.026 1.00 98.25 112 VAL A O 1
ATOM 851 N N . LEU A 1 113 ? -14.650 9.959 20.180 1.00 98.25 113 LEU A N 1
ATOM 852 C CA . LEU A 1 113 ? -15.958 9.962 20.842 1.00 98.25 113 LEU A CA 1
ATOM 853 C C . LEU A 1 113 ? -16.033 8.940 21.986 1.00 98.25 113 LEU A C 1
ATOM 855 O O . LEU A 1 113 ? -16.524 9.281 23.055 1.00 98.25 113 LEU A O 1
ATOM 859 N N . ASP A 1 114 ? -15.509 7.731 21.779 1.00 98.00 114 ASP A N 1
ATOM 860 C CA . ASP A 1 114 ? -15.484 6.659 22.785 1.00 98.00 114 ASP A CA 1
ATOM 8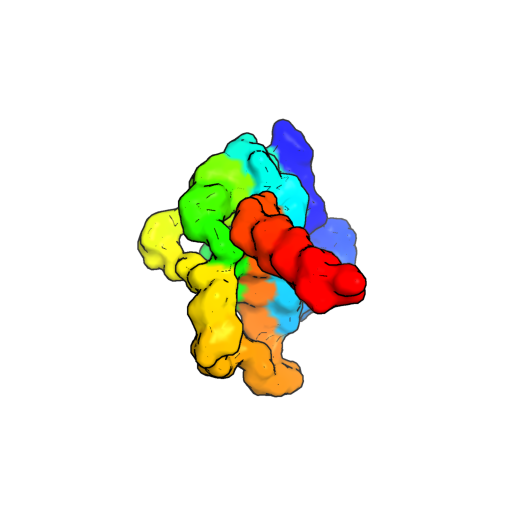61 C C . ASP A 1 114 ? -14.556 6.971 23.974 1.00 98.00 114 ASP A C 1
ATOM 863 O O . ASP A 1 114 ? -14.639 6.322 25.016 1.00 98.00 114 ASP A O 1
ATOM 867 N N . SER A 1 115 ? -13.649 7.942 23.815 1.00 95.81 115 SER A N 1
ATOM 868 C CA . SER A 1 115 ? -12.704 8.368 24.854 1.00 95.81 115 SER A CA 1
ATOM 869 C C . SER A 1 115 ? -13.202 9.518 25.740 1.00 95.81 115 SER A C 1
ATOM 871 O O . SER A 1 115 ? -12.509 9.870 26.699 1.00 95.81 115 SER A O 1
ATOM 873 N N . LEU A 1 116 ? -14.358 10.112 25.414 1.00 91.31 116 LEU A N 1
ATOM 874 C CA . LEU A 1 116 ? -15.009 11.188 26.178 1.00 91.31 116 LEU A CA 1
ATOM 875 C C . LEU A 1 116 ? -15.923 10.629 27.275 1.00 91.31 116 LEU A C 1
ATOM 877 O O . LEU A 1 116 ? -15.963 11.265 28.354 1.00 91.31 116 LEU A O 1
#

Organism: NCBI:txid265537

pLDDT: mean 86.78, std 13.12, range [46.5, 98.25]

Foldseek 3Di:
DPPACEECCRDPAHVQNLFPDEAEAAPFQAAPDENYDVCCVAPAAPAAEECDPVRCCGTWHCVVPDPVDDYHYPVRCVVPCVNDQDDDPRRGRYYYIYNDDVVVVVVVVVVVVVVD